Protein AF-A0A2E9IZG0-F1 (afdb_monomer_lite)

Secondary structure (DSSP, 8-state):
-HHHHHHHHHHHHHHHHHHHHHHHHHHHHHH--THHHHHHHHHHHHHHHHHHHH-------------------PPP-----------S----HHHHHHHHHHHHHHH--------S-TTTTSTT-SPPPP-PPTTSTTHHHHHHHHHHH--

Foldseek 3Di:
DVVVVLQVQLVVLLVQLVVLCVVLCCCCPPVVDPVSVVSNVVSVVSNVVSCVSVVDPPPPPPPDDDDDDDDDDDDDDDDDDDDDDDDDCPCPPVNVVVVVVVVVVVVPDDDPPDDPCPQCPPVPSPDDDPDDDPCPVVPVVVVVVCVVPVD

Structure (mmCIF, N/CA/C/O backbone):
data_AF-A0A2E9IZG0-F1
#
_entry.id   AF-A0A2E9IZG0-F1
#
loop_
_atom_site.group_PDB
_atom_site.id
_atom_site.type_symbol
_atom_site.label_atom_id
_atom_site.label_alt_id
_atom_site.label_comp_id
_atom_site.label_asym_id
_atom_site.label_entity_id
_atom_site.label_seq_id
_atom_site.pdbx_PDB_ins_code
_atom_site.Cartn_x
_atom_site.Cartn_y
_atom_site.Cartn_z
_atom_site.occupancy
_atom_site.B_iso_or_equiv
_atom_site.auth_seq_id
_atom_site.auth_comp_id
_atom_site.auth_asym_id
_atom_site.auth_atom_id
_atom_site.pdbx_PDB_model_num
ATOM 1 N N . MET A 1 1 ? 15.975 30.606 -26.342 1.00 62.88 1 MET A N 1
ATOM 2 C CA . MET A 1 1 ? 15.035 30.122 -25.301 1.00 62.88 1 MET A CA 1
ATOM 3 C C . MET A 1 1 ? 14.421 28.752 -25.610 1.00 62.88 1 MET A C 1
ATOM 5 O O . MET A 1 1 ? 14.503 27.889 -24.751 1.00 62.88 1 MET A O 1
ATOM 9 N N . LYS A 1 2 ? 13.886 28.483 -26.816 1.00 72.38 2 LYS A N 1
ATOM 10 C CA . LYS A 1 2 ? 13.257 27.181 -27.158 1.00 72.38 2 LYS A CA 1
ATOM 11 C C . LYS A 1 2 ? 14.125 25.931 -26.904 1.00 72.38 2 LYS A C 1
ATOM 13 O O . LYS A 1 2 ? 13.618 24.953 -26.377 1.00 72.38 2 LYS A O 1
ATOM 18 N N . LYS A 1 3 ? 15.431 25.972 -27.202 1.00 72.69 3 LYS A N 1
ATOM 19 C CA . LYS A 1 3 ? 16.353 24.837 -26.961 1.00 72.69 3 LYS A CA 1
ATOM 20 C C . LYS A 1 3 ? 16.499 24.484 -25.474 1.00 72.69 3 LYS A C 1
ATOM 22 O O . LYS A 1 3 ? 16.616 23.321 -25.126 1.00 72.69 3 LYS A O 1
ATOM 27 N N . LEU A 1 4 ? 16.433 25.493 -24.605 1.00 76.94 4 LEU A N 1
ATOM 28 C CA . LEU A 1 4 ? 16.541 25.316 -23.157 1.00 76.94 4 LEU A CA 1
ATOM 29 C C . LEU A 1 4 ? 15.279 24.644 -22.590 1.00 76.94 4 LEU A C 1
ATOM 31 O O . LEU A 1 4 ? 15.381 23.788 -21.723 1.00 76.94 4 LEU A O 1
ATOM 35 N N . PHE A 1 5 ? 14.109 24.965 -23.155 1.00 75.38 5 PHE A N 1
ATOM 36 C CA . PHE A 1 5 ? 12.844 24.291 -22.847 1.00 75.38 5 PHE A CA 1
ATOM 37 C C . PHE A 1 5 ? 12.837 22.819 -23.277 1.00 75.38 5 PHE A C 1
ATOM 39 O O . PHE A 1 5 ? 12.446 21.965 -22.486 1.00 75.38 5 PHE A O 1
ATOM 46 N N . LEU A 1 6 ? 13.297 22.500 -24.493 1.00 77.25 6 LEU A N 1
ATOM 47 C CA . LEU A 1 6 ? 13.339 21.109 -24.968 1.00 77.25 6 LEU A CA 1
ATOM 48 C C . LEU A 1 6 ? 14.253 20.226 -24.100 1.00 77.25 6 LEU A C 1
ATOM 50 O O . LEU A 1 6 ? 13.893 19.090 -23.807 1.00 77.25 6 LEU A O 1
ATOM 54 N N . ASN A 1 7 ? 15.377 20.766 -23.621 1.00 78.62 7 ASN A N 1
ATOM 55 C CA . ASN A 1 7 ? 16.316 20.036 -22.762 1.00 78.62 7 ASN A CA 1
ATOM 56 C C . ASN A 1 7 ? 15.772 19.775 -21.345 1.00 78.62 7 ASN A C 1
ATOM 58 O O . ASN A 1 7 ? 16.245 18.869 -20.665 1.00 78.62 7 ASN A O 1
ATOM 62 N N . LEU A 1 8 ? 14.790 20.561 -20.892 1.00 82.50 8 LEU A N 1
ATOM 63 C CA . LEU A 1 8 ? 14.196 20.433 -19.559 1.00 82.50 8 LEU A CA 1
ATOM 64 C C . LEU A 1 8 ? 12.955 19.529 -19.540 1.00 82.50 8 LEU A C 1
ATOM 66 O O . LEU A 1 8 ? 12.581 19.028 -18.482 1.00 82.50 8 LEU A O 1
ATOM 70 N N . ILE A 1 9 ? 12.327 19.297 -20.699 1.00 86.62 9 ILE A N 1
ATOM 71 C CA . ILE A 1 9 ? 11.097 18.502 -20.809 1.00 86.62 9 ILE A CA 1
ATOM 72 C C . ILE A 1 9 ? 11.331 17.042 -20.400 1.00 86.62 9 ILE A C 1
ATOM 74 O O . ILE A 1 9 ? 10.555 16.501 -19.618 1.00 86.62 9 ILE A O 1
ATOM 78 N N . GLY A 1 10 ? 12.415 16.419 -20.871 1.00 84.19 10 GLY A N 1
ATOM 79 C CA . GLY A 1 10 ? 12.751 15.034 -20.535 1.00 84.19 10 GLY A CA 1
ATOM 80 C C . GLY A 1 10 ? 12.850 14.802 -19.021 1.00 84.19 10 GLY A C 1
ATOM 81 O O . GLY A 1 10 ? 12.058 14.025 -18.480 1.00 84.19 10 GLY A O 1
ATOM 82 N N . PRO A 1 11 ? 13.776 15.475 -18.310 1.00 88.44 11 PRO A N 1
ATOM 83 C CA . PRO A 1 11 ? 13.946 15.283 -16.870 1.00 88.44 11 PRO A CA 1
ATOM 84 C C . PRO A 1 11 ? 12.694 15.650 -16.062 1.00 88.44 11 PRO A C 1
ATOM 86 O O . PRO A 1 11 ? 12.415 15.002 -15.054 1.00 88.44 11 PRO A O 1
ATOM 89 N N . LEU A 1 12 ? 11.896 16.623 -16.515 1.00 87.88 12 LEU A N 1
ATOM 90 C CA . LEU A 1 12 ? 10.629 16.970 -15.868 1.00 87.88 12 LEU A CA 1
ATOM 91 C C . LEU A 1 12 ? 9.602 15.830 -15.966 1.00 87.88 12 LEU A C 1
ATOM 93 O O . LEU A 1 12 ? 9.008 15.453 -14.956 1.00 87.88 12 LEU A O 1
ATOM 97 N N . PHE A 1 13 ? 9.427 15.240 -17.152 1.00 88.12 13 PHE A N 1
ATOM 98 C CA . PHE A 1 13 ? 8.555 14.075 -17.341 1.00 88.12 13 PHE A CA 1
ATOM 99 C C . PHE A 1 13 ? 9.044 12.862 -16.541 1.00 88.12 13 PHE A C 1
ATOM 101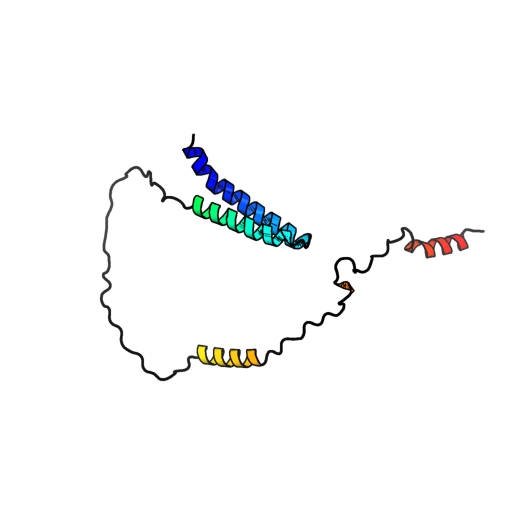 O O . PHE A 1 13 ? 8.232 12.163 -15.938 1.00 88.12 13 PHE A O 1
ATOM 108 N N . ALA A 1 14 ? 10.358 12.647 -16.453 1.00 88.75 14 ALA A N 1
ATOM 109 C CA . ALA A 1 14 ? 10.921 11.588 -15.620 1.00 88.75 14 ALA A CA 1
ATOM 110 C C . ALA A 1 14 ? 10.623 11.804 -14.124 1.00 88.75 14 ALA A C 1
ATOM 112 O O . ALA A 1 14 ? 10.163 10.879 -13.457 1.00 88.75 14 ALA A O 1
ATOM 113 N N . ALA A 1 15 ? 10.810 13.021 -13.602 1.00 90.12 15 ALA A N 1
ATOM 114 C CA . ALA A 1 15 ? 10.512 13.339 -12.205 1.00 90.12 15 ALA A CA 1
ATOM 115 C C . ALA A 1 15 ? 9.023 13.140 -11.875 1.00 90.12 15 ALA A C 1
ATOM 117 O O . ALA A 1 15 ? 8.690 12.516 -10.867 1.00 90.12 15 ALA A O 1
ATOM 118 N N . ILE A 1 16 ? 8.124 13.598 -12.753 1.00 90.69 16 ILE A N 1
ATOM 119 C CA . ILE A 1 16 ? 6.674 13.399 -12.605 1.00 90.69 16 ILE A CA 1
ATOM 120 C C . ILE A 1 16 ? 6.325 11.906 -12.652 1.00 90.69 16 ILE A C 1
ATOM 122 O O . ILE A 1 16 ? 5.534 11.437 -11.835 1.00 90.69 16 ILE A O 1
ATOM 126 N N . GLY A 1 17 ? 6.943 11.144 -13.558 1.00 89.50 17 GLY A N 1
ATOM 127 C CA . GLY A 1 17 ? 6.775 9.696 -13.652 1.00 89.50 17 GLY A CA 1
ATOM 128 C C . GLY A 1 17 ? 7.176 8.971 -12.365 1.00 89.50 17 GLY A C 1
ATOM 129 O O . GLY A 1 17 ? 6.392 8.173 -11.855 1.00 89.50 17 GLY A O 1
ATOM 130 N N . VAL A 1 18 ? 8.339 9.293 -11.785 1.00 89.31 18 VAL A N 1
ATOM 131 C CA . VAL A 1 18 ? 8.833 8.676 -10.535 1.00 89.31 18 VAL A CA 1
ATOM 132 C C . VAL A 1 18 ? 7.959 9.049 -9.333 1.00 89.31 18 VAL A C 1
ATOM 134 O O . VAL A 1 18 ? 7.607 8.177 -8.537 1.00 89.31 18 VAL A O 1
ATOM 137 N N . ILE A 1 19 ? 7.555 10.318 -9.214 1.00 89.75 19 ILE A N 1
ATOM 138 C CA . ILE A 1 19 ? 6.647 10.773 -8.147 1.00 89.75 19 ILE A CA 1
ATOM 139 C C . ILE A 1 19 ? 5.284 10.083 -8.278 1.00 89.75 19 ILE A C 1
ATOM 141 O O . ILE A 1 19 ? 4.723 9.630 -7.280 1.00 89.75 19 ILE A O 1
ATOM 145 N N . GLY A 1 20 ? 4.776 9.946 -9.505 1.00 85.56 20 GLY A N 1
ATOM 146 C CA . GLY A 1 20 ? 3.559 9.197 -9.799 1.00 85.56 20 GLY A CA 1
ATOM 147 C C . GLY A 1 20 ? 3.665 7.731 -9.384 1.00 85.56 20 GLY A C 1
ATOM 148 O O . GLY A 1 20 ? 2.733 7.212 -8.780 1.00 85.56 20 GLY A O 1
ATOM 149 N N . LEU A 1 21 ? 4.810 7.082 -9.618 1.00 87.06 21 LEU A N 1
ATOM 150 C CA . LEU A 1 21 ? 5.038 5.679 -9.257 1.00 87.06 21 LEU A CA 1
ATOM 151 C C . LEU A 1 21 ? 5.000 5.503 -7.732 1.00 87.06 21 LEU A C 1
ATOM 153 O O . LEU A 1 21 ? 4.286 4.644 -7.213 1.00 87.06 21 LEU A O 1
ATOM 157 N N . ALA A 1 22 ? 5.729 6.365 -7.014 1.00 86.88 22 ALA A N 1
ATOM 158 C CA . ALA A 1 22 ? 5.816 6.345 -5.556 1.00 86.88 22 ALA A CA 1
ATOM 159 C C . ALA A 1 22 ? 4.465 6.664 -4.893 1.00 86.88 22 ALA A C 1
ATOM 161 O O . ALA A 1 22 ? 4.013 5.934 -4.009 1.00 86.88 22 ALA A O 1
ATOM 162 N N . GLY A 1 23 ? 3.780 7.714 -5.357 1.00 83.81 23 GLY A N 1
ATOM 163 C CA . GLY A 1 23 ? 2.456 8.093 -4.859 1.00 83.81 23 GLY A CA 1
ATOM 164 C C . GLY A 1 23 ? 1.394 7.031 -5.147 1.00 83.81 23 GLY A C 1
ATOM 165 O O . GLY A 1 23 ? 0.550 6.739 -4.299 1.00 83.81 23 GLY A O 1
ATOM 166 N N . SER A 1 24 ? 1.472 6.393 -6.315 1.00 82.88 24 SER A N 1
ATOM 167 C CA . SER A 1 24 ? 0.549 5.335 -6.716 1.00 82.88 24 SER A CA 1
ATOM 168 C C . SER A 1 24 ? 0.691 4.073 -5.870 1.00 82.88 24 SER A C 1
ATOM 170 O O . SER A 1 24 ? -0.316 3.462 -5.512 1.00 82.88 24 SER A O 1
ATOM 172 N N . GLY A 1 25 ? 1.920 3.699 -5.501 1.00 79.06 25 GLY A N 1
ATOM 173 C CA . GLY A 1 25 ? 2.171 2.582 -4.590 1.00 79.06 25 GLY A CA 1
ATOM 174 C C . GLY A 1 25 ? 1.531 2.802 -3.218 1.00 79.06 25 GLY A C 1
ATOM 175 O O . GLY A 1 25 ? 0.885 1.900 -2.689 1.00 79.06 25 GLY A O 1
ATOM 176 N N . ILE A 1 26 ? 1.622 4.023 -2.682 1.00 80.69 26 ILE A N 1
ATOM 177 C CA . ILE A 1 26 ? 0.992 4.394 -1.405 1.00 80.69 26 ILE A CA 1
ATOM 178 C C . ILE A 1 26 ? -0.537 4.325 -1.520 1.00 80.69 26 ILE A C 1
ATOM 180 O O . ILE A 1 26 ? -1.205 3.775 -0.644 1.00 80.69 26 ILE A O 1
ATOM 184 N N . LEU A 1 27 ? -1.104 4.836 -2.617 1.00 78.19 27 LEU A N 1
ATOM 185 C CA . LEU A 1 27 ? -2.552 4.851 -2.826 1.00 78.19 27 LEU A CA 1
ATOM 186 C C . LEU A 1 27 ? -3.135 3.440 -3.035 1.00 78.19 27 LEU A C 1
ATOM 188 O O . LEU A 1 27 ? -4.219 3.151 -2.525 1.00 78.19 27 LEU A O 1
ATOM 192 N N . TRP A 1 28 ? -2.412 2.554 -3.731 1.00 71.69 28 TRP A N 1
ATOM 193 C CA . TRP A 1 28 ? -2.792 1.147 -3.905 1.00 71.69 28 TRP A CA 1
ATOM 194 C C . TRP A 1 28 ? -2.672 0.380 -2.581 1.00 71.69 28 TRP A C 1
ATOM 196 O O . TRP A 1 28 ? -3.634 -0.259 -2.157 1.00 71.69 28 TRP A O 1
ATOM 206 N N . ASN A 1 29 ? -1.523 0.467 -1.904 1.00 71.94 29 ASN A N 1
ATOM 207 C CA . ASN A 1 29 ? -1.218 -0.359 -0.734 1.00 71.94 29 ASN A CA 1
ATOM 208 C C . ASN A 1 29 ? -2.051 0.030 0.504 1.00 71.94 29 ASN A C 1
ATOM 210 O O . ASN A 1 29 ? -2.533 -0.851 1.209 1.00 71.94 29 ASN A O 1
ATOM 214 N N . PHE A 1 30 ? -2.292 1.329 0.737 1.00 67.50 30 PHE A N 1
ATOM 215 C CA . PHE A 1 30 ? -2.933 1.793 1.977 1.00 67.50 30 PHE A CA 1
ATOM 216 C C . PHE A 1 30 ? -4.423 2.122 1.869 1.00 67.50 30 PHE A C 1
ATOM 218 O O . PHE A 1 30 ? -5.134 1.995 2.863 1.00 67.50 30 PHE A O 1
ATOM 225 N N . GLN A 1 31 ? -4.924 2.559 0.708 1.00 69.94 31 GLN A N 1
ATOM 226 C CA . GLN A 1 31 ? -6.342 2.931 0.580 1.00 69.94 31 GLN A CA 1
ATOM 227 C C . GLN A 1 31 ? -7.207 1.850 -0.076 1.00 69.94 31 GLN A C 1
ATOM 229 O O . GLN A 1 31 ? -8.428 2.001 -0.099 1.00 69.94 31 GLN A O 1
ATOM 234 N N . GLY A 1 32 ? -6.610 0.779 -0.620 1.00 61.88 32 GLY A N 1
ATOM 235 C CA . GLY A 1 32 ? -7.344 -0.309 -1.280 1.00 61.88 32 GLY A CA 1
ATOM 236 C C . GLY A 1 32 ? -8.215 0.159 -2.453 1.00 61.88 32 GLY A C 1
ATOM 237 O O . GLY A 1 32 ? -9.169 -0.520 -2.829 1.00 61.88 32 GLY A O 1
ATOM 238 N N . ARG A 1 33 ? -7.938 1.347 -3.011 1.00 72.12 33 ARG A N 1
ATOM 239 C CA . ARG A 1 33 ? -8.732 1.941 -4.091 1.00 72.12 33 ARG A CA 1
ATOM 240 C C . ARG A 1 33 ? -8.203 1.478 -5.453 1.00 72.12 33 ARG A C 1
ATOM 242 O O . ARG A 1 33 ? -6.995 1.558 -5.680 1.00 72.12 33 ARG A O 1
ATOM 249 N N . PRO A 1 34 ? -9.082 1.106 -6.407 1.00 68.19 34 PRO A N 1
ATOM 250 C CA . PRO A 1 34 ? -8.675 0.643 -7.741 1.00 68.19 34 PRO A CA 1
ATOM 251 C C . PRO A 1 34 ? -7.934 1.717 -8.558 1.00 68.19 34 PRO A C 1
ATOM 253 O O . PRO A 1 34 ? -7.237 1.398 -9.518 1.00 68.19 34 PRO A O 1
ATOM 256 N N . LEU A 1 35 ? -8.022 2.985 -8.138 1.00 66.88 35 LEU A N 1
ATOM 257 C CA . LEU A 1 35 ? -7.283 4.111 -8.718 1.00 66.88 35 LEU A CA 1
ATOM 258 C C . LEU A 1 35 ? -5.755 3.954 -8.614 1.00 66.88 35 LEU A C 1
ATOM 260 O O . LEU A 1 35 ? -5.030 4.563 -9.398 1.00 66.88 35 LEU A O 1
ATOM 264 N N . GLY A 1 36 ? -5.264 3.128 -7.683 1.00 71.94 36 GLY A N 1
ATOM 265 C CA . GLY A 1 36 ? -3.840 2.830 -7.544 1.00 71.94 36 GLY A CA 1
ATOM 266 C C . GLY A 1 36 ? -3.253 2.066 -8.735 1.00 71.94 36 GLY A C 1
ATOM 267 O O . GLY A 1 36 ? -2.103 2.295 -9.078 1.00 71.94 36 GLY A O 1
ATOM 268 N N . LEU A 1 37 ? -4.020 1.213 -9.423 1.00 80.00 37 LEU A N 1
ATOM 269 C CA . LEU A 1 37 ? -3.517 0.482 -10.597 1.00 80.00 37 LEU A CA 1
ATOM 270 C C . LEU A 1 37 ? -3.486 1.371 -11.837 1.00 80.00 37 LEU A C 1
ATOM 272 O O . LEU A 1 37 ? -2.511 1.399 -12.580 1.00 80.00 37 LEU A O 1
ATOM 276 N N . THR A 1 38 ? -4.529 2.169 -12.047 1.00 83.94 38 THR A N 1
ATOM 277 C CA . THR A 1 38 ? -4.547 3.117 -13.167 1.00 83.94 38 THR A CA 1
ATOM 278 C C . THR A 1 38 ? -3.437 4.160 -13.036 1.00 83.94 38 THR A C 1
ATOM 280 O O . THR A 1 38 ? -2.820 4.530 -14.032 1.00 83.94 38 THR A O 1
ATOM 283 N N . ALA A 1 39 ? -3.131 4.596 -11.811 1.00 81.88 39 ALA A N 1
ATOM 284 C CA . ALA A 1 39 ? -2.064 5.556 -11.560 1.00 81.88 39 ALA A CA 1
ATOM 285 C C . ALA A 1 39 ? -0.657 4.966 -11.787 1.00 81.88 39 ALA A C 1
ATOM 287 O O . ALA A 1 39 ? 0.200 5.686 -12.302 1.00 81.88 39 ALA A O 1
ATOM 288 N N . THR A 1 40 ? -0.417 3.672 -11.517 1.00 85.00 40 THR A N 1
ATOM 289 C CA . THR A 1 40 ? 0.874 3.045 -11.854 1.00 85.00 40 THR A CA 1
ATOM 290 C C . THR A 1 40 ? 1.053 2.945 -13.360 1.00 85.00 40 THR A C 1
ATOM 292 O O . THR A 1 40 ? 2.117 3.294 -13.856 1.00 85.00 40 THR A O 1
ATOM 295 N N . VAL A 1 41 ? 0.014 2.545 -14.102 1.00 87.19 41 VAL A N 1
ATOM 296 C CA . VAL A 1 41 ? 0.066 2.458 -15.571 1.00 87.19 41 VAL A CA 1
ATOM 297 C C . VAL A 1 41 ? 0.359 3.827 -16.192 1.00 87.19 41 VAL A C 1
ATOM 299 O O . VAL A 1 41 ? 1.225 3.937 -17.059 1.00 87.19 41 VAL A O 1
ATOM 302 N N . ILE A 1 42 ? -0.305 4.884 -15.714 1.00 88.94 42 ILE A N 1
ATOM 303 C CA . ILE A 1 42 ? -0.076 6.258 -16.190 1.00 88.94 42 ILE A CA 1
ATOM 304 C C . ILE A 1 42 ? 1.341 6.727 -15.846 1.00 88.94 42 ILE A C 1
ATOM 306 O O . ILE A 1 42 ? 2.030 7.274 -16.704 1.00 88.94 42 ILE A O 1
ATOM 310 N N . SER A 1 43 ? 1.796 6.493 -14.615 1.00 87.62 43 SER A N 1
ATOM 311 C CA . SER A 1 43 ? 3.156 6.822 -14.184 1.00 87.62 43 SER A CA 1
ATOM 312 C C . SER A 1 43 ? 4.211 6.128 -15.048 1.00 87.62 43 SER A C 1
ATOM 314 O O . SER A 1 43 ? 5.177 6.768 -15.462 1.00 87.62 43 SER A O 1
ATOM 316 N N . LEU A 1 44 ? 4.001 4.851 -15.372 1.00 89.69 44 LEU A N 1
ATOM 317 C CA . LEU A 1 44 ? 4.922 4.063 -16.181 1.00 89.69 44 LEU A CA 1
ATOM 318 C C . LEU A 1 44 ? 4.967 4.590 -17.618 1.00 89.69 44 LEU A C 1
ATOM 320 O O . LEU A 1 44 ? 6.053 4.727 -18.167 1.00 89.69 44 LEU A O 1
ATOM 324 N N . LEU A 1 45 ? 3.823 4.988 -18.187 1.00 92.50 45 LEU A N 1
ATOM 325 C CA . LEU A 1 45 ? 3.743 5.660 -19.490 1.00 92.50 45 LEU A CA 1
ATOM 326 C C . LEU A 1 45 ? 4.507 6.990 -19.506 1.00 92.50 45 LEU A C 1
ATOM 328 O O . LEU A 1 45 ? 5.328 7.224 -20.391 1.00 92.50 45 LEU A O 1
ATOM 332 N N . VAL A 1 46 ? 4.268 7.844 -18.507 1.00 91.88 46 VAL A N 1
ATOM 333 C CA . VAL A 1 46 ? 4.941 9.144 -18.355 1.00 91.88 46 VAL A CA 1
ATOM 334 C C . VAL A 1 46 ? 6.453 8.960 -18.192 1.00 91.88 46 VAL A C 1
ATOM 336 O O . VAL A 1 46 ? 7.232 9.686 -18.808 1.00 91.88 46 VAL A O 1
ATOM 339 N N . LEU A 1 47 ? 6.876 7.953 -17.424 1.00 88.44 47 LEU A N 1
ATOM 340 C CA . LEU A 1 47 ? 8.280 7.601 -17.241 1.00 88.44 47 LEU A CA 1
ATOM 341 C C . LEU A 1 47 ? 8.907 7.050 -18.528 1.00 88.44 47 LEU A C 1
ATOM 343 O O . LEU A 1 47 ? 10.022 7.437 -18.858 1.00 88.44 47 LEU A O 1
ATOM 347 N N . MET A 1 48 ? 8.199 6.209 -19.285 1.00 89.00 48 MET A N 1
ATOM 348 C CA . MET A 1 48 ? 8.665 5.672 -20.570 1.00 89.00 48 MET A CA 1
ATOM 349 C C . MET A 1 48 ? 8.893 6.802 -21.583 1.00 89.00 48 MET A C 1
ATOM 351 O O . MET A 1 48 ? 9.955 6.879 -22.199 1.00 89.00 48 MET A O 1
ATOM 355 N N . VAL A 1 49 ? 7.944 7.740 -21.681 1.00 89.81 49 VAL A N 1
ATOM 356 C CA . VAL A 1 49 ? 8.073 8.955 -22.504 1.00 89.81 49 VAL A CA 1
ATOM 357 C C . VAL A 1 49 ? 9.243 9.815 -22.029 1.00 89.81 49 VAL A C 1
ATOM 359 O O . VAL A 1 49 ? 10.042 10.263 -22.850 1.00 89.81 49 VAL A O 1
ATOM 362 N N . GLY A 1 50 ? 9.392 9.992 -20.712 1.00 85.56 50 GLY A N 1
ATOM 363 C CA . GLY A 1 50 ? 10.553 10.639 -20.108 1.00 85.56 50 GLY A CA 1
ATOM 364 C C . GLY A 1 50 ? 11.857 9.988 -20.567 1.00 85.56 50 GLY A C 1
ATOM 365 O O . GLY A 1 50 ? 12.692 10.660 -21.151 1.00 85.56 50 GLY A O 1
ATOM 366 N N . VAL A 1 51 ? 12.015 8.674 -20.404 1.00 86.12 51 VAL A N 1
ATOM 367 C CA . VAL A 1 51 ? 13.225 7.927 -20.797 1.00 86.12 51 VAL A CA 1
ATOM 368 C C . VAL A 1 51 ? 13.530 8.061 -22.292 1.00 86.12 51 VAL A C 1
ATOM 370 O O . VAL A 1 51 ? 14.687 8.253 -22.663 1.00 86.12 51 VAL A O 1
ATOM 373 N N . VAL A 1 52 ? 12.514 8.016 -23.158 1.00 86.75 52 VAL A N 1
ATOM 374 C CA . VAL A 1 52 ? 12.689 8.220 -24.607 1.00 86.75 52 VAL A CA 1
ATOM 375 C C . VAL A 1 52 ? 13.158 9.645 -24.919 1.00 86.75 52 VAL A C 1
ATOM 377 O O . VAL A 1 52 ? 14.029 9.819 -25.767 1.00 86.75 52 VAL A O 1
ATOM 380 N N . LEU A 1 53 ? 12.642 10.654 -24.213 1.00 82.38 53 LEU A N 1
ATOM 381 C CA . LEU A 1 53 ? 13.060 12.056 -24.350 1.00 82.38 53 LEU A CA 1
ATOM 382 C C . LEU A 1 53 ? 14.432 12.340 -23.723 1.00 82.38 53 LEU A C 1
ATOM 384 O O . LEU A 1 53 ? 15.148 13.216 -24.200 1.00 82.38 53 LEU A O 1
ATOM 388 N N . LEU A 1 54 ? 14.802 11.612 -22.666 1.00 81.25 54 LEU A N 1
ATOM 389 C CA . LEU A 1 54 ? 16.130 11.659 -22.055 1.00 81.25 54 LEU A CA 1
ATOM 390 C C . LEU A 1 54 ? 17.178 10.927 -22.886 1.00 81.25 54 LEU A C 1
ATOM 392 O O . LEU A 1 54 ? 18.357 11.075 -22.567 1.00 81.25 54 LEU A O 1
ATOM 396 N N . ARG A 1 55 ? 16.775 10.130 -23.893 1.00 76.62 55 ARG A N 1
ATOM 397 C CA . ARG A 1 55 ? 17.694 9.329 -24.703 1.00 76.62 55 ARG A CA 1
ATOM 398 C C . ARG A 1 55 ? 18.826 10.239 -25.174 1.00 76.62 55 ARG A C 1
ATOM 400 O O . ARG A 1 55 ? 18.580 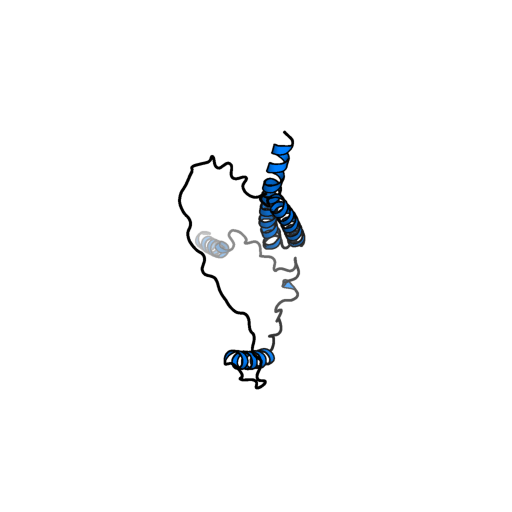11.137 -25.983 1.00 76.62 55 ARG A O 1
ATOM 407 N N . PRO A 1 56 ? 20.044 10.057 -24.637 1.00 61.59 56 PRO A N 1
ATOM 408 C CA . PRO A 1 56 ? 21.107 11.000 -24.891 1.00 61.59 56 PRO A CA 1
ATOM 409 C C . PRO A 1 56 ? 21.438 10.908 -26.377 1.00 61.59 56 PRO A C 1
ATOM 411 O O . PRO A 1 56 ? 21.851 9.852 -26.861 1.00 61.59 56 PRO A O 1
ATOM 414 N N . LEU A 1 57 ? 21.255 12.008 -27.116 1.00 59.09 57 LEU A N 1
ATOM 415 C CA . LEU A 1 57 ? 22.084 12.207 -28.296 1.00 59.09 57 LEU A CA 1
ATOM 416 C C . LEU A 1 57 ? 23.519 12.138 -27.780 1.00 59.09 57 LEU A C 1
ATOM 418 O O . LEU A 1 57 ? 23.834 12.806 -26.793 1.00 59.09 57 LEU A O 1
ATOM 422 N N . ALA A 1 58 ? 24.307 11.246 -28.385 1.00 53.06 58 ALA A N 1
ATOM 423 C CA . ALA A 1 58 ? 25.677 10.927 -28.008 1.00 53.06 58 ALA A CA 1
ATOM 424 C C . ALA A 1 58 ? 26.418 12.166 -27.485 1.00 53.06 58 ALA A C 1
ATOM 426 O O . ALA A 1 58 ? 26.232 13.244 -28.061 1.00 53.06 58 ALA A O 1
ATOM 427 N N . PRO A 1 59 ? 27.238 12.045 -26.423 1.00 49.94 59 PRO A N 1
ATOM 428 C CA . PRO A 1 59 ? 27.998 13.179 -25.930 1.00 49.94 59 PRO A CA 1
ATOM 429 C C . PRO A 1 59 ? 28.746 13.782 -27.116 1.00 49.94 59 PRO A C 1
ATOM 431 O O . PRO A 1 59 ? 29.619 13.143 -27.704 1.00 49.94 59 PRO A O 1
ATOM 434 N N . SER A 1 60 ? 28.356 14.999 -27.507 1.00 42.72 60 SER A N 1
ATOM 435 C CA . SER A 1 60 ? 29.165 15.828 -28.383 1.00 42.72 60 SER A CA 1
ATOM 436 C C . SER A 1 60 ? 30.430 16.077 -27.592 1.00 42.72 60 SER A C 1
ATOM 438 O O . SER A 1 60 ? 30.467 16.952 -26.729 1.00 42.72 60 SER A O 1
ATOM 440 N N . SER A 1 61 ? 31.423 15.231 -27.837 1.00 42.75 61 SER A N 1
ATOM 441 C CA . SER A 1 61 ? 32.753 15.340 -27.284 1.00 42.75 61 SER A CA 1
ATOM 442 C C . SER A 1 61 ? 33.342 16.637 -27.826 1.00 42.75 61 SER A C 1
ATOM 444 O O . SER A 1 61 ? 33.990 16.664 -28.866 1.00 42.75 61 SER A O 1
ATOM 446 N N . SER A 1 62 ? 33.075 17.755 -27.155 1.00 45.59 62 SER A N 1
ATOM 447 C CA . SER A 1 62 ? 33.925 18.933 -27.243 1.00 45.59 62 SER A CA 1
ATOM 448 C C . SER A 1 62 ? 35.170 18.637 -26.410 1.00 45.59 62 SER A C 1
ATOM 450 O O . SER A 1 62 ? 35.356 19.184 -25.326 1.00 45.59 62 SER A O 1
ATOM 452 N N . ALA A 1 63 ? 35.974 17.695 -26.899 1.00 38.19 63 ALA A N 1
ATOM 453 C CA . ALA A 1 63 ? 37.333 17.472 -26.456 1.00 38.19 63 ALA A CA 1
ATOM 454 C C . ALA A 1 63 ? 38.250 18.156 -27.473 1.00 38.19 63 ALA A C 1
ATOM 456 O O . ALA A 1 63 ? 38.415 17.716 -28.609 1.00 38.19 63 ALA A O 1
ATOM 457 N N . THR A 1 64 ? 38.782 19.293 -27.046 1.00 37.66 64 THR A N 1
ATOM 458 C CA . THR A 1 64 ? 39.918 20.017 -27.617 1.00 37.66 64 THR A CA 1
ATOM 459 C C . THR A 1 64 ? 41.067 19.046 -27.956 1.00 37.66 64 THR A C 1
ATOM 461 O O . THR A 1 64 ? 41.320 18.133 -27.168 1.00 37.66 64 THR A O 1
ATOM 464 N N . PRO A 1 65 ? 41.771 19.197 -29.097 1.00 41.75 65 PRO A N 1
ATOM 465 C CA . PRO A 1 65 ? 42.746 18.209 -29.550 1.00 41.75 65 PRO A CA 1
ATOM 466 C C . PRO A 1 65 ? 44.041 18.281 -28.731 1.00 41.75 65 PRO A C 1
ATOM 468 O O . PRO A 1 65 ? 44.631 19.349 -28.581 1.00 41.75 65 PRO A O 1
ATOM 471 N N . VAL A 1 66 ? 44.518 17.126 -28.266 1.00 39.16 66 VAL A N 1
ATOM 472 C CA . VAL A 1 66 ? 45.902 16.915 -27.813 1.00 39.16 66 VAL A CA 1
ATOM 473 C C . VAL A 1 66 ? 46.471 15.763 -28.653 1.00 39.16 66 VAL A C 1
ATOM 475 O O . VAL A 1 66 ? 45.795 14.740 -28.788 1.00 39.16 66 VAL A O 1
ATOM 478 N N . PRO A 1 67 ? 47.640 15.924 -29.300 1.00 42.81 67 PRO A N 1
ATOM 479 C CA . PRO A 1 67 ? 48.106 14.993 -30.317 1.00 42.81 67 PRO A CA 1
ATOM 480 C C . PRO A 1 67 ? 48.847 13.781 -29.736 1.00 42.81 67 PRO A C 1
ATOM 482 O O . PRO A 1 67 ? 49.499 13.873 -28.703 1.00 42.81 67 PRO A O 1
ATOM 485 N N . ALA A 1 68 ? 48.805 12.708 -30.533 1.00 38.09 68 ALA A N 1
ATOM 486 C CA . ALA A 1 68 ? 49.770 11.613 -30.659 1.00 38.09 68 ALA A CA 1
ATOM 487 C C . ALA A 1 68 ? 50.027 10.695 -29.446 1.00 38.09 68 ALA A C 1
ATOM 489 O O . ALA A 1 68 ? 50.698 11.077 -28.497 1.00 38.09 68 ALA A O 1
ATOM 490 N N . ALA A 1 69 ? 49.647 9.417 -29.586 1.00 33.41 69 ALA A N 1
ATOM 491 C CA . ALA A 1 69 ? 50.593 8.292 -29.531 1.00 33.41 69 ALA A CA 1
ATOM 492 C C . ALA A 1 69 ? 49.893 6.950 -29.837 1.00 33.41 69 ALA A C 1
ATOM 494 O O . ALA A 1 69 ? 49.017 6.512 -29.103 1.00 33.41 69 ALA A O 1
ATOM 495 N N . SER A 1 70 ? 50.359 6.320 -30.918 1.00 37.72 70 SER A N 1
ATOM 496 C CA . SER A 1 70 ? 50.599 4.878 -31.086 1.00 37.72 70 SER A CA 1
ATOM 497 C C . SER A 1 70 ? 49.447 3.862 -30.988 1.00 37.72 70 SER A C 1
ATOM 499 O O . SER A 1 70 ? 48.971 3.498 -29.919 1.00 37.72 70 SER A O 1
ATOM 501 N N . ALA A 1 71 ? 49.142 3.285 -32.156 1.00 40.81 71 ALA A N 1
ATOM 502 C CA . ALA A 1 71 ? 48.645 1.918 -32.333 1.00 40.81 71 ALA A CA 1
ATOM 503 C C . ALA A 1 71 ? 49.625 0.884 -31.721 1.00 40.81 71 ALA A C 1
ATOM 505 O O . ALA A 1 71 ? 50.815 1.195 -31.599 1.00 40.81 71 ALA A O 1
ATOM 506 N N . PRO A 1 72 ? 49.174 -0.342 -31.377 1.00 44.25 72 PRO A N 1
ATOM 507 C CA . PRO A 1 72 ? 49.182 -1.396 -32.402 1.00 44.25 72 PRO A CA 1
ATOM 508 C C . PRO A 1 72 ? 48.102 -2.501 -32.288 1.00 44.25 72 PRO A C 1
ATOM 510 O O . PRO A 1 72 ? 47.583 -2.802 -31.220 1.00 44.25 72 PRO A O 1
ATOM 513 N N . ALA A 1 73 ? 47.890 -3.138 -33.445 1.00 33.25 73 ALA A N 1
ATOM 514 C CA . ALA A 1 73 ? 47.649 -4.567 -33.691 1.00 33.25 73 ALA A CA 1
ATOM 515 C C . ALA A 1 73 ? 46.423 -5.275 -33.073 1.00 33.25 73 ALA A C 1
ATOM 517 O O . ALA A 1 73 ? 46.378 -5.638 -31.901 1.00 33.25 73 ALA A O 1
ATOM 518 N N . ALA A 1 74 ? 45.485 -5.588 -33.969 1.00 43.19 74 ALA A N 1
ATOM 519 C CA . ALA A 1 74 ? 44.501 -6.655 -33.853 1.00 43.19 74 ALA A CA 1
ATOM 520 C C . ALA A 1 74 ? 45.155 -8.049 -33.939 1.00 43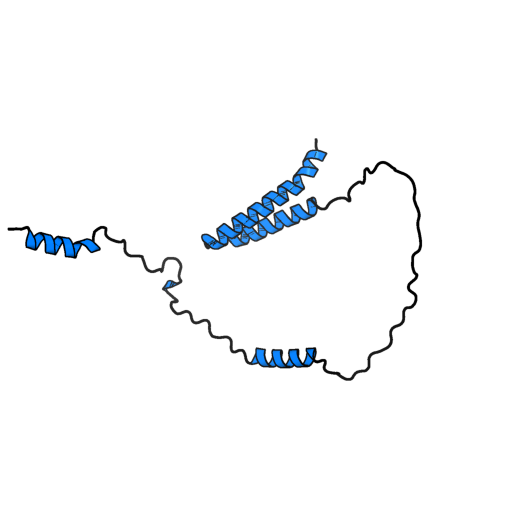.19 74 ALA A C 1
ATOM 522 O O . ALA A 1 74 ? 46.175 -8.194 -34.616 1.00 43.19 74 ALA A O 1
ATOM 523 N N . PRO A 1 75 ? 44.526 -9.087 -33.367 1.00 46.50 75 PRO A N 1
ATOM 524 C CA . PRO A 1 75 ? 44.613 -10.437 -33.895 1.00 46.50 75 PRO A CA 1
ATOM 525 C C . PRO A 1 75 ? 43.350 -10.788 -34.694 1.00 46.50 75 PRO A C 1
ATOM 527 O O . PRO A 1 75 ? 42.219 -10.644 -34.225 1.00 46.50 75 PRO A O 1
ATOM 530 N N . GLU A 1 76 ? 43.584 -11.246 -35.918 1.00 42.31 76 GLU A N 1
ATOM 531 C CA . GLU A 1 76 ? 42.627 -11.890 -36.811 1.00 42.31 76 GLU A CA 1
ATOM 532 C C . GLU A 1 76 ? 42.154 -13.216 -36.184 1.00 42.31 76 GLU A C 1
ATOM 534 O O . GLU A 1 76 ? 42.969 -14.015 -35.721 1.00 42.31 76 GLU A O 1
ATOM 539 N N . ILE A 1 77 ? 40.837 -13.442 -36.135 1.00 39.88 77 ILE A N 1
ATOM 540 C CA . ILE A 1 77 ? 40.247 -14.739 -35.780 1.00 39.88 77 ILE A CA 1
ATOM 541 C C . ILE A 1 77 ? 39.726 -15.350 -37.073 1.00 39.88 77 ILE A C 1
ATOM 543 O O . ILE A 1 77 ? 38.709 -14.918 -37.618 1.00 39.88 77 ILE A O 1
ATOM 547 N N . ASP A 1 78 ? 40.467 -16.340 -37.551 1.00 37.53 78 ASP A N 1
ATOM 548 C CA . ASP A 1 78 ? 40.111 -17.189 -38.672 1.00 37.53 78 ASP A CA 1
ATOM 549 C C . ASP A 1 78 ? 39.043 -18.229 -38.299 1.00 37.53 78 ASP A C 1
ATOM 551 O O . ASP A 1 78 ? 39.027 -18.790 -37.204 1.00 37.53 78 ASP A O 1
ATOM 555 N N . SER A 1 79 ? 38.265 -18.567 -39.328 1.00 39.94 79 SER A N 1
ATOM 556 C CA . SER A 1 79 ? 37.617 -19.861 -39.583 1.00 39.94 79 SER A CA 1
ATOM 557 C C . SER A 1 79 ? 36.256 -20.174 -38.946 1.00 39.94 79 SER A C 1
ATOM 559 O O . SER A 1 79 ? 36.102 -20.661 -37.830 1.00 39.94 79 SER A O 1
ATOM 561 N N . VAL A 1 80 ? 35.257 -19.996 -39.811 1.00 42.12 80 VAL A N 1
ATOM 562 C CA . VAL A 1 80 ? 33.957 -20.671 -39.876 1.00 42.12 80 VAL A CA 1
ATOM 563 C C . VAL A 1 80 ? 34.144 -22.161 -40.201 1.00 42.12 80 VAL A C 1
ATOM 565 O O . VAL A 1 80 ? 34.829 -22.463 -41.172 1.00 42.12 80 VAL A O 1
ATOM 568 N N . ALA A 1 81 ? 33.462 -23.064 -39.484 1.00 41.88 81 ALA A N 1
ATOM 569 C CA . ALA A 1 81 ? 32.720 -24.200 -40.067 1.00 41.88 81 ALA A CA 1
ATOM 570 C C . ALA A 1 81 ? 31.940 -24.998 -38.989 1.00 41.88 81 ALA A C 1
ATOM 572 O O . ALA A 1 81 ? 32.509 -25.308 -37.942 1.00 41.88 81 ALA A O 1
ATOM 573 N N . PRO A 1 82 ? 30.661 -25.350 -39.233 1.00 51.22 82 PRO A N 1
ATOM 574 C CA . PRO A 1 82 ? 29.834 -26.185 -38.361 1.00 51.22 82 PRO A CA 1
ATOM 575 C C . PRO A 1 82 ? 29.948 -27.674 -38.738 1.00 51.22 82 PRO A C 1
ATOM 577 O O . PRO A 1 82 ? 30.101 -27.998 -39.913 1.00 51.22 82 PRO A O 1
ATOM 580 N N . ALA A 1 83 ? 29.821 -28.584 -37.769 1.00 40.50 83 ALA A N 1
ATOM 581 C CA . ALA A 1 83 ? 29.677 -30.017 -38.041 1.00 40.50 83 ALA A CA 1
ATOM 582 C C . ALA A 1 83 ? 28.741 -30.688 -37.018 1.00 40.50 83 ALA A C 1
ATOM 584 O O . ALA A 1 83 ? 29.135 -31.012 -35.904 1.00 40.50 83 ALA A O 1
ATOM 585 N N . GLU A 1 84 ? 27.483 -30.780 -37.448 1.00 46.50 84 GLU A N 1
ATOM 586 C CA . GLU A 1 84 ? 26.561 -31.926 -37.416 1.00 46.50 84 GLU A CA 1
ATOM 587 C C . GLU A 1 84 ? 26.263 -32.697 -36.112 1.00 46.50 84 GLU A C 1
ATOM 589 O O . GLU A 1 84 ? 27.106 -33.309 -35.460 1.00 46.50 84 GLU A O 1
ATOM 594 N N . GLU A 1 85 ? 24.957 -32.698 -35.825 1.00 51.56 85 GLU A N 1
ATOM 595 C CA . GLU A 1 85 ? 24.205 -33.422 -34.807 1.00 51.56 85 GLU A CA 1
ATOM 596 C C . GLU A 1 85 ? 24.255 -34.946 -34.995 1.00 51.56 85 GLU A C 1
ATOM 598 O O . GLU A 1 85 ? 23.990 -35.470 -36.076 1.00 51.56 85 GLU A O 1
ATOM 603 N N . ILE A 1 86 ? 24.468 -35.668 -33.892 1.00 50.03 86 ILE A N 1
ATOM 604 C CA . ILE A 1 86 ? 24.161 -37.096 -33.775 1.00 50.03 86 ILE A CA 1
ATOM 605 C C . ILE A 1 86 ? 22.962 -37.234 -32.833 1.00 50.03 86 ILE A C 1
ATOM 607 O O . ILE A 1 86 ? 23.007 -36.866 -31.659 1.00 50.03 86 ILE A O 1
ATOM 611 N N . THR A 1 87 ? 21.871 -37.757 -33.384 1.00 58.47 87 THR A N 1
ATOM 612 C CA . THR A 1 87 ? 20.567 -37.975 -32.757 1.00 58.47 87 THR A CA 1
ATOM 613 C C . THR A 1 87 ? 20.565 -39.224 -31.874 1.00 58.47 87 THR A C 1
ATOM 615 O O . THR A 1 87 ? 20.062 -40.285 -32.229 1.00 58.47 87 THR A O 1
ATOM 618 N N . THR A 1 88 ? 21.084 -39.080 -30.661 1.00 60.78 88 THR A N 1
ATOM 619 C CA . THR A 1 88 ? 20.707 -39.911 -29.510 1.00 60.78 88 THR A CA 1
ATOM 620 C C . THR A 1 88 ? 20.479 -38.966 -28.342 1.00 60.78 88 THR A C 1
ATOM 622 O O . THR A 1 88 ? 21.348 -38.120 -28.119 1.00 60.78 88 THR A O 1
ATOM 625 N N . PRO A 1 89 ? 19.364 -39.049 -27.593 1.00 61.22 89 PRO A N 1
ATOM 626 C CA . PRO A 1 89 ? 19.193 -38.204 -26.425 1.00 61.22 89 PRO A CA 1
ATOM 627 C C . PRO A 1 89 ? 20.178 -38.686 -25.358 1.00 61.22 89 PRO A C 1
ATOM 629 O O . PRO A 1 89 ? 19.875 -39.560 -24.549 1.00 61.22 89 PRO A O 1
ATOM 632 N N . THR A 1 90 ? 21.393 -38.141 -25.374 1.00 66.25 90 THR A N 1
ATOM 633 C CA . THR A 1 90 ? 22.266 -38.136 -24.207 1.00 66.25 90 THR A CA 1
ATOM 634 C C . THR A 1 90 ? 21.570 -37.224 -23.213 1.00 66.25 90 THR A C 1
ATOM 636 O O . THR A 1 90 ? 21.807 -36.017 -23.209 1.00 66.25 90 THR A O 1
ATOM 639 N N . ILE A 1 91 ? 20.629 -37.794 -22.454 1.00 68.69 91 ILE A N 1
ATOM 640 C CA . ILE A 1 91 ? 19.875 -37.079 -21.428 1.00 68.69 91 ILE A CA 1
ATOM 641 C C . ILE A 1 91 ? 20.914 -36.472 -20.504 1.00 68.69 91 ILE A C 1
ATOM 643 O O . ILE A 1 91 ? 21.651 -37.172 -19.804 1.00 68.69 91 ILE A O 1
ATOM 647 N N . THR A 1 92 ? 21.029 -35.156 -20.579 1.00 85.94 92 THR A N 1
ATOM 648 C CA . THR A 1 92 ? 21.954 -34.422 -19.731 1.00 85.94 92 THR A CA 1
ATOM 649 C C . THR A 1 92 ? 21.437 -34.486 -18.299 1.00 85.94 92 THR A C 1
ATOM 651 O O . THR A 1 92 ? 20.235 -34.619 -18.065 1.00 85.94 92 THR A O 1
ATOM 654 N N . THR A 1 93 ? 22.323 -34.359 -17.312 1.00 87.94 93 THR A N 1
ATOM 655 C CA . THR A 1 93 ? 21.913 -34.293 -15.899 1.00 87.94 93 THR A CA 1
ATOM 656 C C . THR A 1 93 ? 20.886 -33.177 -15.651 1.00 87.94 93 THR A C 1
ATOM 658 O O . THR A 1 93 ? 20.062 -33.282 -14.750 1.00 87.94 93 THR A O 1
ATOM 661 N N . ALA A 1 94 ? 20.896 -32.117 -16.467 1.00 87.62 94 ALA A N 1
ATOM 662 C CA . ALA A 1 94 ? 19.870 -31.080 -16.431 1.00 87.62 94 ALA A CA 1
ATOM 663 C C . ALA A 1 94 ? 18.498 -31.613 -16.885 1.00 87.62 94 ALA A C 1
ATOM 665 O O . ALA A 1 94 ? 17.507 -31.426 -16.185 1.00 87.62 94 ALA A O 1
ATOM 666 N N . GLU A 1 95 ? 18.445 -32.348 -17.999 1.00 87.00 95 GLU A N 1
ATOM 667 C CA . GLU A 1 95 ? 17.201 -32.914 -18.534 1.00 87.00 95 GLU A CA 1
ATOM 668 C C . GLU A 1 95 ? 16.585 -33.972 -17.594 1.00 87.00 95 GLU A C 1
ATOM 670 O O . GLU A 1 95 ? 15.360 -34.053 -17.468 1.00 87.00 95 GLU A O 1
ATOM 675 N N . SER A 1 96 ? 17.399 -34.760 -16.877 1.00 88.25 96 SER A N 1
ATOM 676 C CA . SER A 1 96 ? 16.873 -35.692 -15.865 1.00 88.25 96 SER A CA 1
ATOM 677 C C . SER A 1 96 ? 16.209 -34.956 -14.698 1.00 88.25 96 SER A C 1
ATOM 679 O O . SER A 1 96 ? 15.116 -35.337 -14.281 1.00 88.25 96 SER A O 1
ATOM 681 N N . ILE A 1 97 ? 16.819 -33.864 -14.222 1.00 93.06 97 ILE A N 1
ATOM 682 C CA . ILE A 1 97 ? 16.263 -33.034 -13.144 1.00 93.06 97 ILE A CA 1
ATOM 683 C C . ILE A 1 97 ? 14.970 -32.349 -13.600 1.00 93.06 97 ILE A C 1
ATOM 685 O O . ILE A 1 97 ? 14.002 -32.305 -12.845 1.00 93.06 97 ILE A O 1
ATOM 689 N N . GLU A 1 98 ? 14.905 -31.852 -14.836 1.00 87.00 98 GLU A N 1
ATOM 690 C CA . GLU A 1 98 ? 13.683 -31.250 -15.381 1.00 87.00 98 GLU A CA 1
ATOM 691 C C . GLU A 1 98 ? 12.523 -32.248 -15.448 1.00 87.00 98 GLU A C 1
ATOM 693 O O . GLU A 1 98 ? 11.388 -31.901 -15.113 1.00 87.00 98 GLU A O 1
ATOM 698 N N . ARG A 1 99 ? 12.798 -33.502 -15.827 1.00 88.75 99 ARG A N 1
ATOM 699 C CA . ARG A 1 99 ? 11.781 -34.558 -15.876 1.00 88.75 99 ARG A CA 1
ATOM 700 C C . ARG A 1 99 ? 11.261 -34.901 -14.478 1.00 88.75 99 ARG A C 1
ATOM 702 O O . ARG A 1 99 ? 10.047 -34.962 -14.291 1.00 88.75 99 ARG A O 1
ATOM 709 N N . GLU A 1 100 ? 12.152 -35.039 -13.498 1.00 89.69 100 GLU A N 1
ATOM 710 C CA . GLU A 1 100 ? 11.783 -35.273 -12.095 1.00 89.69 100 GLU A CA 1
ATOM 711 C C . GLU A 1 100 ? 10.986 -34.098 -11.506 1.00 89.69 100 GLU A C 1
ATOM 713 O O . GLU A 1 100 ? 9.948 -34.303 -10.874 1.00 89.69 100 GLU A O 1
ATOM 718 N N . LEU A 1 101 ? 11.407 -32.853 -11.764 1.00 92.69 101 LEU A N 1
ATOM 719 C CA . LEU A 1 101 ? 10.684 -31.657 -11.322 1.00 92.69 101 LEU A CA 1
ATOM 720 C C . LEU A 1 101 ? 9.302 -31.552 -11.974 1.00 92.69 101 LEU A C 1
ATOM 722 O O . LEU A 1 101 ? 8.336 -31.189 -11.302 1.00 92.69 101 LEU A O 1
ATOM 726 N N . ALA A 1 102 ? 9.176 -31.909 -13.254 1.00 89.75 102 ALA A N 1
ATOM 727 C CA . ALA A 1 102 ? 7.895 -31.928 -13.951 1.00 89.75 102 ALA A CA 1
ATOM 728 C C . ALA A 1 102 ? 6.943 -32.997 -13.385 1.00 89.75 102 ALA A C 1
ATOM 730 O O . ALA A 1 102 ? 5.738 -32.757 -13.281 1.00 89.75 102 ALA A O 1
ATOM 731 N N . GLU A 1 103 ? 7.453 -34.170 -13.005 1.00 92.88 103 GLU A N 1
ATOM 732 C CA . GLU A 1 103 ? 6.670 -35.206 -12.321 1.00 92.88 103 GLU A CA 1
ATOM 733 C C . GLU A 1 103 ? 6.246 -34.767 -10.920 1.00 92.88 103 GLU A C 1
ATOM 735 O O . GLU A 1 103 ? 5.077 -34.924 -10.558 1.00 92.88 103 GLU A O 1
ATOM 740 N N . TYR A 1 104 ? 7.152 -34.138 -10.171 1.00 90.88 104 TYR A N 1
ATOM 741 C CA . TYR A 1 104 ? 6.848 -33.591 -8.854 1.00 90.88 104 TYR A CA 1
ATOM 742 C C . TYR A 1 104 ? 5.778 -32.498 -8.940 1.00 90.88 104 TYR A C 1
ATOM 744 O O . TYR A 1 104 ? 4.816 -32.502 -8.176 1.00 90.88 104 TYR A O 1
ATOM 752 N N . GLN A 1 105 ? 5.870 -31.606 -9.928 1.00 87.12 105 GLN A N 1
ATOM 753 C CA . GLN A 1 105 ? 4.912 -30.519 -10.113 1.00 87.12 105 GLN A CA 1
ATOM 754 C C . GLN A 1 105 ? 3.507 -31.013 -10.478 1.00 87.12 105 GLN A C 1
ATOM 756 O O . GLN A 1 105 ? 2.525 -30.407 -10.052 1.00 87.12 105 GLN A O 1
ATOM 761 N N . LYS A 1 106 ? 3.386 -32.143 -11.190 1.00 87.69 106 LYS A N 1
ATOM 762 C CA . LYS A 1 106 ? 2.089 -32.806 -11.434 1.00 87.69 106 LYS A CA 1
ATOM 763 C C . LYS A 1 106 ? 1.461 -33.363 -10.152 1.00 87.69 106 LYS A C 1
ATOM 765 O O . LYS A 1 106 ? 0.242 -33.488 -10.088 1.00 87.69 106 LYS A O 1
ATOM 770 N N . GLN A 1 107 ? 2.275 -33.697 -9.149 1.00 86.69 107 GLN A N 1
ATOM 771 C CA . GLN A 1 107 ? 1.824 -34.206 -7.850 1.00 86.69 107 GLN A CA 1
ATOM 772 C C . GLN A 1 107 ? 1.520 -33.094 -6.839 1.00 86.69 107 GLN A C 1
ATOM 774 O O . GLN A 1 107 ? 0.916 -33.371 -5.800 1.00 86.69 107 GLN A O 1
ATOM 779 N N . ILE A 1 108 ? 1.896 -31.840 -7.122 1.00 84.12 108 ILE A N 1
ATOM 780 C CA . ILE A 1 108 ? 1.532 -30.701 -6.277 1.00 84.12 108 ILE A CA 1
ATOM 781 C C . ILE A 1 108 ? 0.017 -30.499 -6.373 1.00 84.12 108 ILE A C 1
ATOM 783 O O . ILE A 1 108 ? -0.506 -29.846 -7.277 1.00 84.12 108 ILE A O 1
ATOM 787 N N . VAL A 1 109 ? -0.700 -31.057 -5.400 1.00 82.62 109 VAL A N 1
ATOM 788 C CA . VAL A 1 109 ? -2.110 -30.760 -5.171 1.00 82.62 109 VAL A CA 1
ATOM 789 C C . VAL A 1 109 ? -2.183 -29.318 -4.688 1.00 82.62 109 VAL A C 1
ATOM 791 O O . VAL A 1 109 ? -1.732 -28.997 -3.588 1.00 82.62 109 VAL A O 1
ATOM 794 N N . GLN A 1 110 ? -2.729 -28.431 -5.522 1.00 77.94 110 GLN A N 1
ATOM 795 C CA . GLN A 1 110 ? -3.010 -27.061 -5.109 1.00 77.94 110 GLN A CA 1
ATOM 796 C C . GLN A 1 110 ? -3.940 -27.113 -3.898 1.00 77.94 110 GLN A C 1
ATOM 798 O O . GLN A 1 110 ? -5.080 -27.573 -3.997 1.00 77.94 110 GLN A O 1
ATOM 803 N N . ALA A 1 111 ? -3.435 -26.683 -2.740 1.00 78.75 111 ALA A N 1
ATOM 804 C CA . ALA A 1 111 ? -4.250 -26.608 -1.543 1.00 78.75 111 ALA A CA 1
ATOM 805 C C . ALA A 1 111 ? -5.450 -25.693 -1.837 1.00 78.75 111 ALA A C 1
ATOM 807 O O . ALA A 1 111 ? -5.255 -24.590 -2.363 1.00 78.75 111 ALA A O 1
ATOM 808 N N . PRO A 1 112 ? -6.686 -26.123 -1.532 1.00 77.00 112 PRO A N 1
ATOM 809 C CA . PRO A 1 112 ? -7.843 -25.275 -1.742 1.00 77.00 112 PRO A CA 1
ATOM 810 C C . PRO A 1 112 ? -7.664 -23.995 -0.929 1.00 77.00 112 PRO A C 1
ATOM 812 O O . PRO A 1 112 ? -7.257 -24.033 0.234 1.00 77.00 112 PRO A O 1
ATOM 815 N N . GLN A 1 113 ? -7.968 -22.849 -1.536 1.00 71.06 113 GLN A N 1
ATOM 816 C CA . GLN A 1 113 ? -7.962 -21.580 -0.825 1.00 71.06 113 GLN A CA 1
ATOM 817 C C . GLN A 1 113 ? -9.105 -21.599 0.200 1.00 71.06 113 GLN A C 1
ATOM 819 O O . GLN A 1 113 ? -10.262 -21.331 -0.125 1.00 71.06 113 GLN A O 1
ATOM 824 N N . VAL A 1 114 ? -8.794 -21.964 1.445 1.00 73.81 114 VAL A N 1
ATOM 825 C 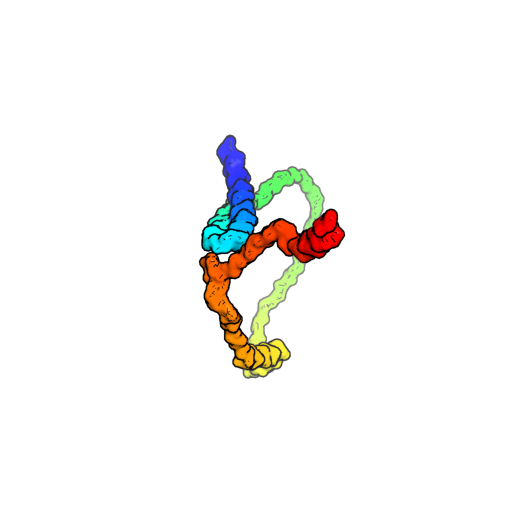CA . VAL A 1 114 ? -9.789 -22.023 2.517 1.00 73.81 114 VAL A CA 1
ATOM 826 C C . VAL A 1 114 ? -10.050 -20.607 3.020 1.00 73.81 114 VAL A C 1
ATOM 828 O O . VAL A 1 114 ? -9.235 -20.006 3.719 1.00 73.81 114 VAL A O 1
ATOM 831 N N . ASN A 1 115 ? -11.206 -20.057 2.652 1.00 73.06 115 ASN A N 1
ATOM 832 C CA . ASN A 1 115 ? -11.689 -18.799 3.201 1.00 73.06 115 ASN A CA 1
ATOM 833 C C . ASN A 1 115 ? -12.483 -19.079 4.486 1.00 73.06 115 ASN A C 1
ATOM 835 O O . ASN A 1 115 ? -13.651 -19.459 4.438 1.00 73.06 115 ASN A O 1
ATOM 839 N N . PHE A 1 116 ? -11.843 -18.897 5.641 1.00 71.31 116 PHE A N 1
ATOM 840 C CA . PHE A 1 116 ? -12.439 -19.197 6.947 1.00 71.31 116 PHE A CA 1
ATOM 841 C C . PHE A 1 116 ? -13.538 -18.211 7.386 1.00 71.31 116 PHE A C 1
ATOM 843 O O . PHE A 1 116 ? -14.205 -18.459 8.389 1.00 71.31 116 PHE A O 1
ATOM 850 N N . ALA A 1 117 ? -13.754 -17.095 6.675 1.00 72.00 117 ALA A N 1
ATOM 851 C CA . ALA A 1 117 ? -14.744 -16.091 7.073 1.00 72.00 117 ALA A CA 1
ATOM 852 C C . ALA A 1 117 ? -15.265 -15.261 5.883 1.00 72.00 117 ALA A C 1
ATOM 854 O O . ALA A 1 117 ? -15.008 -14.056 5.807 1.00 72.00 117 ALA A O 1
ATOM 855 N N . PRO A 1 118 ? -16.072 -15.851 4.982 1.00 65.94 118 PRO A N 1
ATOM 856 C CA . PRO A 1 118 ? -16.531 -15.173 3.766 1.00 65.94 118 PRO A CA 1
ATOM 857 C C . PRO A 1 118 ? -17.313 -13.880 4.043 1.00 65.94 118 PRO A C 1
ATOM 859 O O . PRO A 1 118 ? -17.290 -12.959 3.236 1.00 65.94 118 PRO A O 1
ATOM 862 N N . LYS A 1 119 ? -17.978 -13.786 5.201 1.00 65.38 119 LYS A N 1
ATOM 863 C CA . LYS A 1 119 ? -18.772 -12.611 5.591 1.00 65.38 119 LYS A CA 1
ATOM 864 C C . LYS A 1 119 ? -17.918 -11.473 6.162 1.00 65.38 119 LYS A C 1
ATOM 866 O O . LYS A 1 119 ? -18.221 -10.316 5.935 1.00 65.38 119 LYS A O 1
ATOM 871 N N . ILE A 1 120 ? -16.823 -11.769 6.862 1.00 66.94 120 ILE A N 1
ATOM 872 C CA . ILE A 1 120 ? -16.028 -10.737 7.563 1.00 66.94 120 ILE A CA 1
ATOM 873 C C . ILE A 1 120 ? -15.060 -10.023 6.603 1.00 66.94 120 ILE A C 1
ATOM 875 O O . ILE A 1 120 ? -14.581 -8.929 6.886 1.00 66.94 120 ILE A O 1
ATOM 879 N N . LEU A 1 121 ? -14.803 -10.622 5.439 1.00 67.44 121 LEU A N 1
ATOM 880 C CA . LEU A 1 121 ? -13.921 -10.070 4.410 1.00 67.44 121 LEU A CA 1
ATOM 881 C C . LEU A 1 121 ? -14.611 -9.081 3.464 1.00 67.44 121 LEU A C 1
ATOM 883 O O . LEU A 1 121 ? -13.931 -8.439 2.663 1.00 67.44 121 LEU A O 1
ATOM 887 N N . LEU A 1 122 ? -15.939 -8.938 3.534 1.00 76.69 122 LEU A N 1
ATOM 888 C CA . LEU A 1 122 ? -16.622 -7.903 2.768 1.00 76.69 122 LEU A CA 1
ATOM 889 C C . LEU A 1 122 ? -16.282 -6.526 3.360 1.00 76.69 122 LEU A C 1
ATOM 891 O O . LEU A 1 122 ? -16.344 -6.347 4.583 1.00 76.69 122 LEU A O 1
ATOM 895 N N . PRO A 1 123 ? -15.927 -5.533 2.525 1.00 70.56 123 PRO A N 1
ATOM 896 C CA . PRO A 1 123 ? -15.625 -4.194 3.009 1.00 70.56 123 PRO A CA 1
ATOM 897 C C . PRO A 1 123 ? -16.825 -3.648 3.792 1.00 70.56 123 PRO A C 1
ATOM 899 O O . PRO A 1 123 ? -17.953 -3.645 3.305 1.00 70.56 123 PRO A O 1
ATOM 902 N N . GLY A 1 124 ? -16.583 -3.226 5.035 1.00 74.06 124 GLY A N 1
ATOM 903 C CA . GLY A 1 124 ? -17.627 -2.742 5.946 1.00 74.06 124 GLY A CA 1
ATOM 904 C C . GLY A 1 124 ? -18.307 -3.811 6.813 1.00 74.06 124 GLY A C 1
ATOM 905 O O . GLY A 1 124 ? -19.107 -3.445 7.668 1.00 74.06 124 GLY A O 1
ATOM 906 N N . GLN A 1 125 ? -17.972 -5.099 6.661 1.00 74.25 125 GLN A N 1
ATOM 907 C CA . GLN A 1 125 ? -18.478 -6.195 7.511 1.00 74.25 125 GLN A CA 1
ATOM 908 C C . GLN A 1 125 ? -17.468 -6.668 8.573 1.00 74.25 125 GLN A C 1
ATOM 910 O O . GLN A 1 125 ? -17.656 -7.705 9.211 1.00 74.25 125 GLN A O 1
ATOM 915 N N . GLY A 1 126 ? -16.395 -5.901 8.786 1.00 76.50 126 GLY A N 1
ATOM 916 C CA . GLY A 1 126 ? -15.440 -6.147 9.863 1.00 76.50 126 GLY A CA 1
ATOM 917 C C . GLY A 1 126 ? -16.091 -6.033 11.246 1.00 76.50 126 GLY A C 1
ATOM 918 O O . GLY A 1 126 ? -17.042 -5.275 11.445 1.00 76.50 126 GLY A O 1
ATOM 919 N N . LEU A 1 127 ? -15.560 -6.770 12.224 1.00 74.50 127 LEU A N 1
ATOM 920 C CA . LEU A 1 127 ? -15.991 -6.640 13.616 1.00 74.50 127 LEU A CA 1
ATOM 921 C C . LEU A 1 127 ? -15.759 -5.200 14.093 1.00 74.50 127 LEU A C 1
ATOM 923 O O . LEU A 1 127 ? -14.639 -4.688 14.041 1.00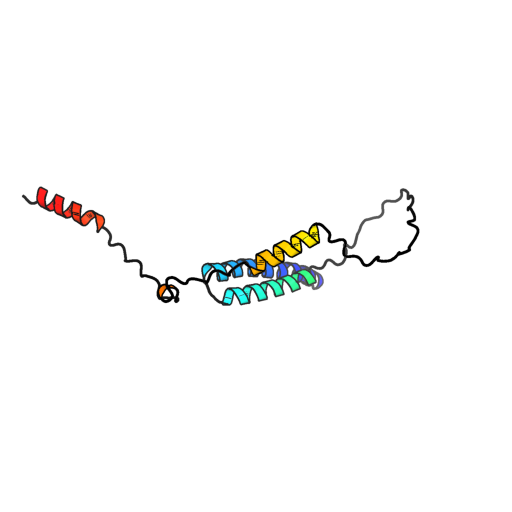 74.50 127 LEU A O 1
ATOM 927 N N . LEU A 1 128 ? -16.814 -4.549 14.584 1.00 77.75 128 LEU A N 1
ATOM 928 C CA . LEU A 1 128 ? -16.686 -3.243 15.220 1.00 77.75 128 LEU A CA 1
ATOM 929 C C . LEU A 1 128 ? -15.876 -3.404 16.507 1.00 77.75 128 LEU A C 1
ATOM 931 O O . LEU A 1 128 ? -16.268 -4.143 17.410 1.00 77.75 128 LEU A O 1
ATOM 935 N N . SER A 1 129 ? -14.753 -2.693 16.604 1.00 76.94 129 SER A N 1
ATOM 936 C CA . SER A 1 129 ? -13.999 -2.637 17.853 1.00 76.94 129 SER A CA 1
ATOM 937 C C . SER A 1 129 ? -14.850 -1.921 18.908 1.00 76.94 129 SER A C 1
ATOM 939 O O . SER A 1 129 ? -15.243 -0.767 18.694 1.00 76.94 129 SER A O 1
ATOM 941 N N . PRO A 1 130 ? -15.184 -2.569 20.038 1.00 78.69 130 PRO A N 1
ATOM 942 C CA . PRO A 1 130 ? -15.986 -1.934 21.067 1.00 78.69 130 PRO A CA 1
ATOM 943 C C . PRO A 1 130 ? -15.223 -0.737 21.635 1.00 78.69 130 PRO A C 1
ATOM 945 O O . PRO A 1 130 ? -14.057 -0.834 22.027 1.00 78.69 130 PRO A O 1
ATOM 948 N N . ARG A 1 131 ? -15.895 0.415 21.706 1.00 82.19 131 ARG A N 1
ATOM 949 C CA . ARG A 1 131 ? -15.317 1.635 22.273 1.00 82.19 131 ARG A CA 1
ATOM 950 C C . ARG A 1 131 ? -14.949 1.367 23.735 1.00 82.19 131 ARG A C 1
ATOM 952 O O . ARG A 1 131 ? -15.830 1.167 24.574 1.00 82.19 131 ARG A O 1
ATOM 959 N N . ARG A 1 132 ? -13.646 1.346 24.038 1.00 80.00 132 ARG A N 1
ATOM 960 C CA . ARG A 1 132 ? -13.144 1.172 25.408 1.00 80.00 132 ARG A CA 1
ATOM 961 C C . ARG A 1 132 ? -13.741 2.275 26.281 1.00 80.00 132 ARG A C 1
ATOM 963 O O . ARG A 1 132 ? -13.524 3.457 26.023 1.00 80.00 132 ARG A O 1
ATOM 970 N N . ARG A 1 133 ? -14.525 1.896 27.294 1.00 82.94 133 ARG A N 1
ATOM 971 C CA . ARG A 1 133 ? -15.086 2.855 28.252 1.00 82.94 133 ARG A CA 1
ATOM 972 C C . ARG A 1 133 ? -13.979 3.254 29.236 1.00 82.94 133 ARG A C 1
ATOM 974 O O . ARG A 1 133 ? -13.450 2.363 29.911 1.00 82.94 133 ARG A O 1
ATOM 981 N N . PRO A 1 134 ? -13.603 4.543 29.326 1.00 83.81 134 PRO A N 1
ATOM 982 C CA . PRO A 1 134 ? -12.607 4.980 30.296 1.00 83.81 134 PRO A CA 1
ATOM 983 C C . PRO A 1 134 ? -13.084 4.624 31.707 1.00 83.81 134 PRO A C 1
ATOM 985 O O . PRO A 1 134 ? -14.256 4.791 32.042 1.00 83.81 134 PRO A O 1
ATOM 988 N N . GLY A 1 135 ? -12.188 4.065 32.519 1.00 86.19 135 GLY A N 1
ATOM 989 C CA . GLY A 1 135 ? -12.502 3.657 33.889 1.00 86.19 135 GLY A CA 1
ATOM 990 C C . GLY A 1 135 ? -13.275 2.340 34.037 1.00 86.19 135 GLY A C 1
ATOM 991 O O . GLY A 1 135 ? -13.589 1.975 35.166 1.00 86.19 135 GLY A O 1
ATOM 992 N N . ALA A 1 136 ? -13.541 1.587 32.959 1.00 85.88 136 ALA A N 1
ATOM 993 C CA . ALA A 1 136 ? -14.160 0.259 33.070 1.00 85.88 136 ALA A CA 1
ATOM 994 C C . ALA A 1 136 ? -13.321 -0.717 33.917 1.00 85.88 136 ALA A C 1
ATOM 996 O O . ALA A 1 136 ? -13.880 -1.474 34.706 1.00 85.88 136 ALA A O 1
ATOM 997 N N . SER A 1 137 ? -11.990 -0.646 33.818 1.00 88.19 137 SER A N 1
ATOM 998 C CA . SER A 1 137 ? -11.060 -1.422 34.652 1.00 88.19 137 SER A CA 1
ATOM 999 C C . SER A 1 137 ? -11.091 -1.021 36.129 1.00 88.19 137 SER A C 1
ATOM 1001 O O . SER A 1 137 ? -10.824 -1.841 36.999 1.00 88.19 137 SER A O 1
ATOM 1003 N N . LEU A 1 138 ? -11.453 0.229 36.429 1.00 89.94 138 LEU A N 1
ATOM 1004 C CA . LEU A 1 138 ? -11.486 0.773 37.788 1.00 89.94 138 LEU A CA 1
ATOM 1005 C C . LEU A 1 138 ? -12.825 0.518 38.495 1.00 89.94 138 LEU A C 1
ATOM 1007 O O . LEU A 1 138 ? -12.967 0.864 39.666 1.00 89.94 138 LEU A O 1
ATOM 1011 N N . LYS A 1 139 ? -13.812 -0.078 37.810 1.00 89.19 139 LYS A N 1
ATOM 1012 C CA . LYS A 1 139 ? -15.151 -0.334 38.364 1.00 89.19 139 LYS A CA 1
ATOM 1013 C C . LYS A 1 139 ? -15.089 -1.207 39.621 1.00 89.19 139 LYS A C 1
ATOM 1015 O O . LYS A 1 139 ? -15.743 -0.884 40.608 1.00 89.19 139 LYS A O 1
ATOM 1020 N N . SER A 1 140 ? -14.285 -2.269 39.595 1.00 90.12 140 SER A N 1
ATOM 1021 C CA . SER A 1 140 ? -14.126 -3.178 40.736 1.00 90.12 140 SER A CA 1
ATOM 1022 C C . SER A 1 140 ? -13.454 -2.489 41.925 1.00 90.12 140 SER A C 1
ATOM 1024 O O . SER A 1 140 ? -13.932 -2.608 43.047 1.00 90.12 140 SER A O 1
ATOM 1026 N N . TYR A 1 141 ? -12.409 -1.693 41.672 1.00 93.06 141 TYR A N 1
ATOM 1027 C CA . TYR A 1 141 ? -11.717 -0.927 42.711 1.00 93.06 141 TYR A CA 1
ATOM 1028 C C . TYR A 1 141 ? -12.629 0.118 43.367 1.00 93.06 141 TYR A C 1
ATOM 1030 O O . TYR A 1 141 ? -12.722 0.174 44.587 1.00 93.06 141 TYR A O 1
ATOM 1038 N N . LYS A 1 142 ? -13.363 0.906 42.566 1.00 91.31 142 LYS A N 1
ATOM 1039 C CA . LYS A 1 142 ? -14.314 1.907 43.079 1.00 91.31 142 LYS A CA 1
ATOM 1040 C C . LYS A 1 142 ? -15.398 1.286 43.958 1.00 91.31 142 LYS A C 1
ATOM 1042 O O . LYS A 1 142 ? -15.787 1.899 44.943 1.00 91.31 142 LYS A O 1
ATOM 1047 N N . LYS A 1 143 ? -15.870 0.085 43.606 1.00 93.62 143 LYS A N 1
ATOM 1048 C CA . LYS A 1 143 ? -16.847 -0.653 44.413 1.00 93.62 143 LYS A CA 1
ATOM 1049 C C . LYS A 1 143 ? -16.268 -1.008 45.785 1.00 93.62 143 LYS A C 1
ATOM 1051 O O . LYS A 1 143 ? -16.872 -0.680 46.795 1.00 93.62 143 LYS A O 1
ATOM 1056 N N . MET A 1 144 ? -15.079 -1.606 45.802 1.00 94.69 144 MET A N 1
ATOM 1057 C CA . MET A 1 144 ? -14.420 -2.047 47.033 1.00 94.69 144 MET A CA 1
ATOM 1058 C C . MET A 1 144 ? -14.036 -0.869 47.942 1.00 94.69 144 MET A C 1
ATOM 1060 O O . MET A 1 144 ? -14.236 -0.922 49.148 1.00 94.69 144 MET A O 1
ATOM 1064 N N . ALA A 1 145 ? -13.543 0.229 47.364 1.00 94.19 145 ALA A N 1
ATOM 1065 C CA . ALA A 1 145 ? -13.261 1.453 48.112 1.00 94.19 145 ALA A CA 1
ATOM 1066 C C . ALA A 1 145 ? -14.540 2.076 48.697 1.00 94.19 145 ALA A C 1
ATOM 1068 O O . ALA A 1 145 ? -14.531 2.527 49.836 1.00 94.19 145 ALA A O 1
ATOM 1069 N N . GLY A 1 146 ? -15.645 2.069 47.944 1.00 94.38 146 GLY A N 1
ATOM 1070 C CA . GLY A 1 146 ? -16.944 2.514 48.448 1.00 94.38 146 GLY A CA 1
ATOM 1071 C C . GLY A 1 146 ? -17.376 1.731 49.686 1.00 94.38 146 GLY A C 1
ATOM 1072 O O . GLY A 1 146 ? -17.717 2.346 50.684 1.00 94.38 146 GLY A O 1
ATOM 1073 N N . GLU A 1 147 ? -17.271 0.400 49.651 1.00 94.19 147 GLU A N 1
ATOM 1074 C CA . GLU A 1 147 ? -17.611 -0.473 50.787 1.00 94.19 147 GLU A CA 1
ATOM 1075 C C . GLU A 1 147 ? -16.741 -0.217 52.031 1.00 94.19 147 GLU A C 1
ATOM 1077 O O .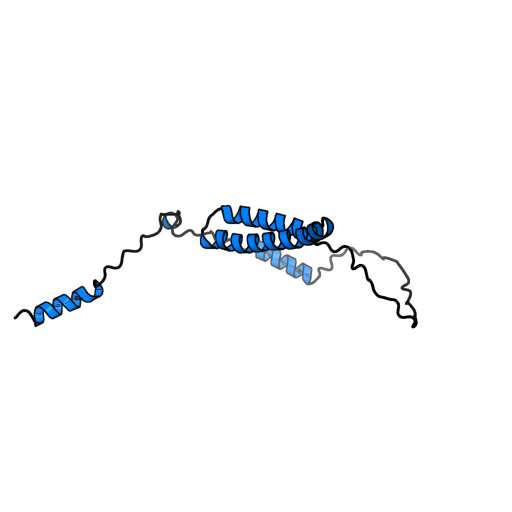 GLU A 1 147 ? -17.232 -0.326 53.149 1.00 94.19 147 GLU A O 1
ATOM 1082 N N . LEU A 1 148 ? -15.464 0.138 51.856 1.00 94.12 148 LEU A N 1
ATOM 1083 C CA . LEU A 1 148 ? -14.538 0.375 52.971 1.00 94.12 148 LEU A CA 1
ATOM 1084 C C . LEU A 1 148 ? -14.682 1.760 53.613 1.00 94.12 148 LEU A C 1
ATOM 1086 O O . LEU A 1 148 ? -14.408 1.905 54.801 1.00 94.12 148 LEU A O 1
ATOM 1090 N N . PHE A 1 149 ? -15.058 2.774 52.832 1.00 91.38 149 PHE A N 1
ATOM 1091 C CA . PHE A 1 149 ? -15.066 4.172 53.276 1.00 91.38 149 PHE A CA 1
ATOM 1092 C C . PHE A 1 149 ? -16.470 4.774 53.430 1.00 91.38 149 PHE A C 1
ATOM 1094 O O . PHE A 1 149 ? -16.583 5.911 53.879 1.00 91.38 149 PHE A O 1
ATOM 1101 N N . SER A 1 150 ? -17.541 4.054 53.078 1.00 77.88 150 SER A N 1
ATOM 1102 C CA . SER A 1 150 ? -18.917 4.470 53.376 1.00 77.88 150 SER A CA 1
ATOM 1103 C C . SER A 1 150 ? -19.337 4.007 54.778 1.00 77.88 150 SER A C 1
ATOM 1105 O O . SER A 1 150 ? -20.183 3.120 54.910 1.00 77.88 150 SER A O 1
ATOM 1107 N N . SER A 1 151 ? -18.726 4.570 55.821 1.00 58.66 151 SER A N 1
ATOM 1108 C CA . SER A 1 151 ? -19.147 4.384 57.214 1.00 58.66 151 SER A CA 1
ATOM 1109 C C . SER A 1 151 ? -19.255 5.708 57.948 1.00 58.66 151 SER A C 1
ATOM 1111 O O . SER A 1 151 ? -18.539 6.659 57.566 1.00 58.66 151 SER A O 1
#

pLDDT: mean 73.7, std 17.55, range [33.25, 94.69]

Radius of gyration: 35.37 Å; chains: 1; bounding box: 70×70×97 Å

Sequence (151 aa):
MKKLFLNLIGPLFAAIGVIGLAGSGILWNFQGRPLGLTATVISLLVLMVGVVLLRPLAPSSSATPVPAASAPAAPEIDSVAPAEEITTPTITTAESIERELAEYQKQIVQAPQVNFAPKILLPGQGLLSPRRRPGASLKSYKKMAGELFSS